Protein AF-A0AAW1XYW0-F1 (afdb_monomer_lite)

pLDDT: mean 71.4, std 20.45, range [28.5, 96.06]

Sequence (114 aa):
MGKHSSSTIEEEEDDLDHWFQKLHYSKPKLTRLHFFLHDIDSGPAQTTEVVVPPAKTTTHFGQVNIFDDALTEGPEPTSKLLVPGRCQSTYGHDLCFHQRQPQRTVYNVAILHY

Secondary structure (DSSP, 8-state):
----SSHHHHHHHHHHHHHHTT--SS---------EEE---SSTT--EEEEEPPPSSTT-TT-EEEEEEEEESSSSTTSPEEEEEEEEEEEE--S-------S-----------

Structure (mmCIF, N/CA/C/O backbone):
data_AF-A0AAW1XYW0-F1
#
_entry.id   AF-A0AAW1XYW0-F1
#
loop_
_atom_site.group_PDB
_atom_site.id
_atom_site.type_symbol
_atom_site.label_atom_id
_atom_site.label_alt_id
_atom_site.label_comp_id
_atom_site.label_asym_id
_atom_site.label_entity_id
_atom_site.label_seq_id
_atom_site.pdbx_PDB_ins_code
_atom_site.Cartn_x
_atom_site.Cartn_y
_atom_site.Cartn_z
_atom_site.occupancy
_atom_site.B_iso_or_equiv
_atom_site.auth_seq_id
_atom_site.auth_comp_id
_atom_site.auth_asym_id
_atom_site.auth_atom_id
_atom_site.pdbx_PDB_model_num
ATOM 1 N N . MET A 1 1 ? 15.241 28.110 22.099 1.00 35.16 1 MET A N 1
ATOM 2 C CA . MET A 1 1 ? 15.161 26.889 21.269 1.00 35.16 1 MET A CA 1
ATOM 3 C C . MET A 1 1 ? 13.694 26.546 21.069 1.00 35.16 1 MET A C 1
ATOM 5 O O . MET A 1 1 ? 13.029 26.210 22.041 1.00 35.16 1 MET A O 1
ATOM 9 N N . GLY A 1 2 ? 13.183 26.768 19.856 1.00 34.84 2 GLY A N 1
ATOM 10 C CA . GLY A 1 2 ? 11.763 26.662 19.517 1.00 34.84 2 GLY A CA 1
ATOM 11 C C . GLY A 1 2 ? 11.260 25.221 19.468 1.00 34.84 2 GLY A C 1
ATOM 12 O O . GLY A 1 2 ? 11.952 24.325 18.992 1.00 34.84 2 GLY A O 1
ATOM 13 N N . LYS A 1 3 ? 10.038 25.028 19.965 1.00 39.50 3 LYS A N 1
ATOM 14 C CA . LYS A 1 3 ? 9.204 23.855 19.714 1.00 39.50 3 LYS A CA 1
ATOM 15 C C . LYS A 1 3 ? 8.418 24.156 18.438 1.00 39.50 3 LYS A C 1
ATOM 17 O O . LYS A 1 3 ? 7.438 24.884 18.496 1.00 39.50 3 LYS A O 1
ATOM 22 N N . HIS A 1 4 ? 8.863 23.656 17.295 1.00 37.00 4 HIS A N 1
ATOM 23 C CA . HIS A 1 4 ? 8.108 23.737 16.043 1.00 37.00 4 HIS A CA 1
ATOM 24 C C . HIS A 1 4 ? 8.055 22.332 15.460 1.00 37.00 4 HIS A C 1
ATOM 26 O O . HIS A 1 4 ? 9.026 21.902 14.854 1.00 37.00 4 HIS A O 1
ATOM 32 N N . SER A 1 5 ? 6.974 21.601 15.743 1.00 46.25 5 SER A N 1
ATOM 33 C CA . SER A 1 5 ? 6.568 20.418 14.961 1.00 46.25 5 SER A CA 1
ATOM 34 C C . SER A 1 5 ? 5.202 19.834 15.375 1.00 46.25 5 SER A C 1
ATOM 36 O O . SER A 1 5 ? 4.764 18.893 14.728 1.00 46.25 5 SER A O 1
ATOM 38 N N . SER A 1 6 ? 4.537 20.337 16.432 1.00 45.62 6 SER A N 1
ATOM 39 C CA . SER A 1 6 ? 3.201 19.850 16.856 1.00 45.62 6 SER A CA 1
ATOM 40 C C . SER A 1 6 ? 2.046 20.668 16.270 1.00 45.62 6 SER A C 1
ATOM 42 O O . SER A 1 6 ? 1.005 20.113 15.952 1.00 45.62 6 SER A O 1
ATOM 44 N N . SER A 1 7 ? 2.238 21.979 16.083 1.00 48.00 7 SER A N 1
ATOM 45 C CA . SER A 1 7 ? 1.146 22.902 15.740 1.00 48.00 7 SER A CA 1
ATOM 46 C C . SER A 1 7 ? 0.577 22.694 14.336 1.00 48.00 7 SER A C 1
ATOM 48 O O . SER A 1 7 ? -0.584 22.979 14.101 1.00 48.00 7 SER A O 1
ATOM 50 N N . THR A 1 8 ? 1.371 22.161 13.408 1.00 49.84 8 THR A N 1
ATOM 51 C CA . THR A 1 8 ? 0.969 22.038 12.000 1.00 49.84 8 THR A CA 1
ATOM 52 C C . THR A 1 8 ? -0.088 20.953 11.768 1.00 49.84 8 THR A C 1
ATOM 54 O O . THR A 1 8 ? -0.918 21.114 10.887 1.00 49.84 8 THR A O 1
ATOM 57 N N . ILE A 1 9 ? -0.086 19.875 12.561 1.00 55.03 9 ILE A N 1
ATOM 58 C CA . ILE A 1 9 ? -1.062 18.777 12.427 1.00 55.03 9 ILE A CA 1
ATOM 59 C C . ILE A 1 9 ? -2.400 19.183 13.058 1.00 55.03 9 ILE A C 1
ATOM 61 O O . ILE A 1 9 ? -3.454 18.954 12.480 1.00 55.03 9 ILE A O 1
ATOM 65 N N . GLU A 1 10 ? -2.347 19.841 14.218 1.00 61.50 10 GLU A N 1
ATOM 66 C CA . GLU A 1 10 ? -3.534 20.333 14.928 1.00 61.50 10 GLU A CA 1
ATOM 67 C C . GLU A 1 10 ? -4.297 21.389 14.105 1.00 61.50 10 GLU A C 1
ATOM 69 O O . GLU A 1 10 ? -5.524 21.386 14.082 1.00 61.50 10 GLU A O 1
ATOM 74 N N . GLU A 1 11 ? -3.578 22.257 13.387 1.00 60.47 11 GLU A N 1
ATOM 75 C CA . GLU A 1 11 ? -4.160 23.274 12.498 1.00 60.47 11 GLU A CA 1
ATOM 76 C C . GLU A 1 11 ? -4.811 22.665 11.240 1.00 60.47 11 GLU A C 1
ATOM 78 O O . GLU A 1 11 ? -5.866 23.124 10.806 1.00 60.47 11 GLU A O 1
ATOM 83 N N . GLU A 1 12 ? -4.218 21.617 10.663 1.00 66.19 12 GLU A N 1
ATOM 84 C CA . GLU A 1 12 ? -4.753 20.925 9.479 1.00 66.19 12 GLU A CA 1
ATOM 85 C C . GLU A 1 12 ? -6.001 20.091 9.824 1.00 66.19 12 GLU A C 1
ATOM 87 O O . GLU A 1 12 ? -6.948 20.009 9.039 1.00 66.19 12 GLU A O 1
ATOM 92 N N . GLU A 1 13 ? -6.049 19.523 11.033 1.00 66.44 13 GLU A N 1
ATOM 93 C CA . GLU A 1 13 ? -7.225 18.818 11.546 1.00 66.44 13 GLU A CA 1
ATOM 94 C C . GLU A 1 13 ? -8.444 19.737 11.753 1.00 66.44 13 GLU A C 1
ATOM 96 O O . GLU A 1 13 ? -9.574 19.293 11.528 1.00 66.44 13 GLU A O 1
ATOM 101 N N . ASP A 1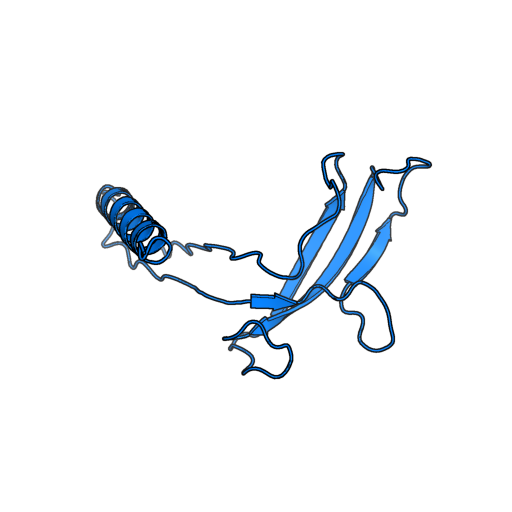 14 ? -8.238 20.997 12.155 1.00 68.12 14 ASP A N 1
ATOM 102 C CA . ASP A 1 14 ? -9.316 21.981 12.364 1.00 68.12 14 ASP A CA 1
ATOM 103 C C . ASP A 1 14 ? -9.943 22.440 11.031 1.00 68.12 14 ASP A C 1
ATOM 105 O O . ASP A 1 14 ? -11.169 22.532 10.900 1.00 68.12 14 ASP A O 1
ATOM 109 N N . ASP A 1 15 ? -9.121 22.639 9.994 1.00 73.25 15 ASP A N 1
ATOM 110 C CA . ASP A 1 15 ? -9.586 23.034 8.653 1.00 73.25 15 ASP A CA 1
ATOM 111 C C . ASP A 1 15 ? -10.433 21.934 7.984 1.00 73.25 15 ASP A C 1
ATOM 113 O O . ASP A 1 15 ? -11.492 22.199 7.398 1.00 73.25 15 ASP A O 1
ATOM 117 N N . LEU A 1 16 ? -10.029 20.669 8.147 1.00 67.06 16 LEU A N 1
ATOM 118 C CA . LEU A 1 16 ? -10.800 19.518 7.674 1.00 67.06 16 LEU A CA 1
ATOM 119 C C . LEU A 1 16 ? -12.188 19.467 8.325 1.00 67.06 16 LEU A C 1
ATOM 121 O O . LEU A 1 16 ? -13.191 19.287 7.625 1.00 67.06 16 LEU A O 1
ATOM 125 N N . ASP A 1 17 ? -12.269 19.666 9.643 1.00 68.88 17 ASP A N 1
ATOM 126 C CA . ASP A 1 17 ? -13.544 19.676 10.368 1.00 68.88 17 ASP A CA 1
ATOM 127 C C . ASP A 1 17 ? -14.470 20.792 9.898 1.00 68.88 17 ASP A C 1
ATOM 129 O O . ASP A 1 17 ? -15.672 20.562 9.702 1.00 68.88 17 ASP A O 1
ATOM 133 N N . HIS A 1 18 ? -13.918 21.986 9.675 1.00 69.88 18 HIS A N 1
ATOM 134 C CA . HIS A 1 18 ? -14.676 23.119 9.162 1.00 69.88 18 HIS A CA 1
ATOM 135 C C . HIS A 1 18 ? -15.281 22.817 7.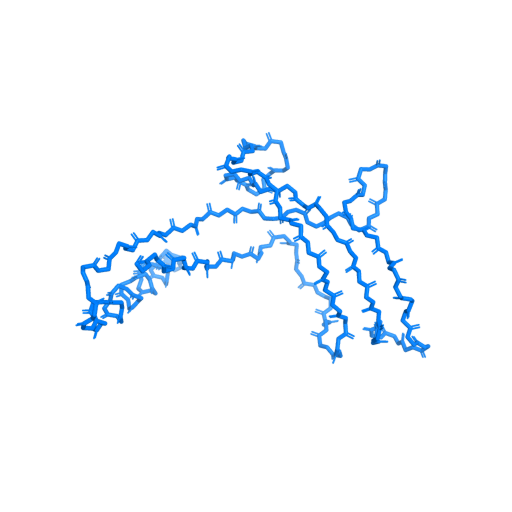784 1.00 69.88 18 HIS A C 1
ATOM 137 O O . HIS A 1 18 ? -16.457 23.101 7.527 1.00 69.88 18 HIS A O 1
ATOM 143 N N . TRP A 1 19 ? -14.503 22.198 6.895 1.00 66.75 19 TRP A N 1
ATOM 144 C CA . TRP A 1 19 ? -14.955 21.835 5.555 1.00 66.75 19 TRP A CA 1
ATOM 145 C C . TRP A 1 19 ? -16.059 20.762 5.568 1.00 66.75 19 TRP A C 1
ATOM 147 O O . TRP A 1 19 ? -17.071 20.918 4.874 1.00 66.75 19 TRP A O 1
ATOM 157 N N . PHE A 1 20 ? -15.927 19.715 6.393 1.00 64.69 20 PHE A N 1
ATOM 158 C CA . PHE A 1 20 ? -16.926 18.639 6.489 1.00 64.69 20 PHE A CA 1
ATOM 159 C C . PHE A 1 20 ? -18.284 19.122 7.021 1.00 64.69 20 PHE A C 1
ATOM 161 O O . PHE A 1 20 ? -19.327 18.643 6.566 1.00 64.69 20 PHE A O 1
ATOM 168 N N . GLN A 1 21 ? -18.302 20.097 7.938 1.00 66.25 21 GLN A N 1
ATOM 169 C CA . GLN A 1 21 ? -19.542 20.663 8.492 1.00 66.25 21 GLN A CA 1
ATOM 170 C C . GLN A 1 21 ? -20.415 21.378 7.445 1.00 66.25 21 GLN A C 1
ATOM 172 O O . GLN A 1 21 ? -21.615 21.555 7.656 1.00 66.25 21 GLN A O 1
ATOM 177 N N . LYS A 1 22 ? -19.845 21.760 6.297 1.00 68.44 22 LYS A N 1
ATOM 178 C CA . LYS A 1 22 ? -20.541 22.494 5.228 1.00 68.44 22 LYS A CA 1
ATOM 179 C C . LYS A 1 22 ? -21.393 21.601 4.308 1.00 68.44 22 LYS A C 1
ATOM 181 O O . LYS A 1 22 ? -22.098 22.110 3.431 1.00 68.44 22 LYS A O 1
ATOM 186 N N . LEU A 1 23 ? -21.343 20.277 4.469 1.00 71.38 23 LEU A N 1
ATOM 187 C CA . LEU A 1 23 ? -22.086 19.325 3.638 1.00 71.38 23 LEU A CA 1
ATOM 188 C C . LEU A 1 23 ? -23.549 19.206 4.116 1.00 71.38 23 LEU A C 1
ATOM 190 O O . LEU A 1 23 ? -23.853 18.576 5.121 1.00 71.38 23 LEU A O 1
ATOM 194 N N . HIS A 1 24 ? -24.475 19.818 3.372 1.0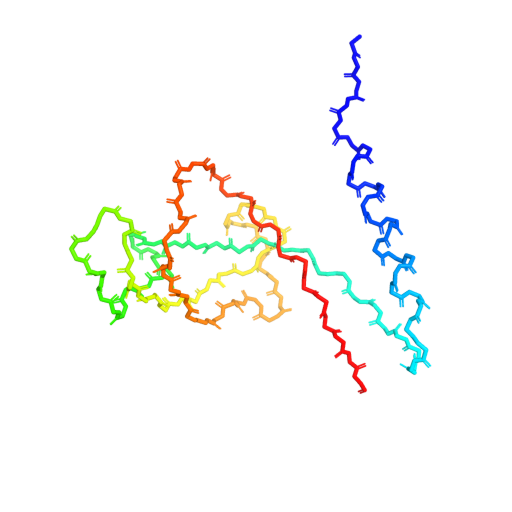0 56.75 24 HIS A N 1
ATOM 195 C CA . HIS A 1 24 ? -25.891 20.010 3.741 1.00 56.75 24 HIS A CA 1
ATOM 196 C C . HIS A 1 24 ? -26.828 18.792 3.553 1.00 56.75 24 HIS A C 1
ATOM 198 O O . HIS A 1 24 ? -28.048 18.953 3.598 1.00 56.75 24 HIS A O 1
ATOM 204 N N . TYR A 1 25 ? -26.318 17.577 3.337 1.00 57.09 25 TYR A N 1
ATOM 205 C CA . TYR A 1 25 ? -27.152 16.410 3.013 1.00 57.09 25 TYR A CA 1
ATOM 206 C C . TYR A 1 25 ? -26.945 15.289 4.037 1.00 57.09 25 TYR A C 1
ATOM 208 O O . TYR A 1 25 ? -25.914 14.626 4.023 1.00 57.09 25 TYR A O 1
ATOM 216 N N . SER A 1 26 ? -27.955 15.063 4.893 1.00 57.91 26 SER A N 1
ATOM 217 C CA . SER A 1 26 ? -27.965 14.122 6.037 1.00 57.91 26 SER A CA 1
ATOM 218 C C . SER A 1 26 ? -26.977 14.485 7.158 1.00 57.91 26 SER A C 1
ATOM 220 O O . SER A 1 26 ? -26.034 15.220 6.919 1.00 57.91 26 SER A O 1
ATOM 222 N N . LYS A 1 27 ? -27.193 14.035 8.407 1.00 62.06 27 LYS A N 1
ATOM 223 C CA . LYS A 1 27 ? -26.208 14.234 9.492 1.00 62.06 27 LYS A CA 1
ATOM 224 C C . LYS A 1 27 ? -24.928 13.470 9.118 1.00 62.06 27 LYS A C 1
ATOM 226 O O . LYS A 1 27 ? -24.955 12.241 9.230 1.00 62.06 27 LYS A O 1
ATOM 231 N N . PRO A 1 28 ? -23.831 14.129 8.705 1.00 60.69 28 PRO A N 1
ATOM 232 C CA . PRO A 1 28 ? -22.641 13.408 8.290 1.00 60.69 28 PRO A CA 1
ATOM 233 C C . PRO A 1 28 ? -22.027 12.726 9.516 1.00 60.69 28 PRO A C 1
ATOM 235 O O . PRO A 1 28 ? -21.702 13.373 10.512 1.00 60.69 28 PRO A O 1
ATOM 238 N N . LYS A 1 29 ? -21.885 11.399 9.467 1.00 67.06 29 LYS A N 1
ATOM 239 C CA . LYS A 1 29 ? -21.051 10.664 10.424 1.00 67.06 29 LYS A CA 1
ATOM 240 C C . LYS A 1 29 ? -19.613 10.737 9.924 1.00 67.06 29 LYS A C 1
ATOM 242 O O . LYS A 1 29 ? -19.215 9.937 9.082 1.00 67.06 29 LYS A O 1
ATOM 247 N N . LEU A 1 30 ? -18.850 11.711 10.413 1.00 70.00 30 LEU A N 1
ATOM 248 C CA . LEU A 1 30 ? -17.421 11.791 10.126 1.00 70.00 30 LEU A CA 1
ATOM 249 C C . LEU A 1 30 ? -16.681 10.704 10.916 1.00 70.00 30 LEU A C 1
ATOM 251 O O . LEU A 1 30 ? -16.816 10.620 12.134 1.00 70.00 30 LEU A O 1
ATOM 255 N N . THR A 1 31 ? -15.906 9.872 10.220 1.00 75.12 31 THR A N 1
ATOM 256 C CA . THR A 1 31 ? -14.993 8.899 10.836 1.00 75.12 31 THR A CA 1
ATOM 257 C C . THR A 1 31 ? -13.586 9.196 10.347 1.00 75.12 31 THR A C 1
ATOM 259 O O . THR A 1 31 ? -13.322 9.097 9.151 1.00 75.12 31 THR A O 1
ATOM 262 N N . ARG A 1 32 ? -12.693 9.575 11.264 1.00 74.44 32 ARG A N 1
ATOM 263 C CA . ARG A 1 32 ? -11.268 9.766 10.979 1.00 74.44 32 ARG A CA 1
ATOM 264 C C . ARG A 1 32 ? -10.554 8.431 11.161 1.00 74.44 32 ARG A C 1
ATOM 266 O O . ARG A 1 32 ? -10.595 7.857 12.247 1.00 74.44 32 ARG A O 1
ATOM 273 N N . LEU A 1 33 ? -9.939 7.930 10.097 1.00 82.31 33 LEU A N 1
ATOM 274 C CA . LEU A 1 33 ? -9.166 6.694 10.120 1.00 82.31 33 LEU A CA 1
ATOM 275 C C . LEU A 1 33 ? -7.681 7.049 10.098 1.00 82.31 33 LEU A C 1
ATOM 277 O O . LEU A 1 33 ? -7.236 7.762 9.206 1.00 82.31 33 LEU A O 1
ATOM 281 N N . HIS A 1 34 ? -6.932 6.544 11.072 1.00 83.69 34 HIS A N 1
ATOM 282 C CA . HIS A 1 34 ? -5.482 6.681 11.129 1.00 83.69 34 HIS A CA 1
ATOM 283 C C . HIS A 1 34 ? -4.872 5.288 11.244 1.00 83.69 34 HIS A C 1
ATOM 285 O O . HIS A 1 34 ? -5.175 4.546 12.180 1.00 83.69 34 HIS A O 1
ATOM 291 N N . PHE A 1 35 ? -4.071 4.920 10.251 1.00 86.31 35 PHE A N 1
ATOM 292 C CA . PHE A 1 35 ? -3.459 3.605 10.143 1.00 86.31 35 PHE A CA 1
ATOM 293 C C . PHE A 1 35 ? -2.197 3.667 9.289 1.00 86.31 35 PHE A C 1
ATOM 295 O O . PHE A 1 35 ? -1.994 4.607 8.518 1.00 86.31 35 PHE A O 1
ATOM 302 N N . PHE A 1 36 ? -1.376 2.632 9.410 1.00 85.81 36 PHE A N 1
ATOM 303 C CA . PHE A 1 36 ? -0.151 2.457 8.643 1.00 85.81 36 PHE A CA 1
ATOM 304 C C . PHE A 1 36 ? -0.313 1.274 7.693 1.00 85.81 36 PHE A C 1
ATOM 306 O O . PHE A 1 36 ? -0.788 0.213 8.099 1.00 85.81 36 PHE A O 1
ATOM 313 N N . LEU A 1 37 ? 0.057 1.486 6.432 1.00 89.19 37 LEU A N 1
ATOM 314 C CA . LEU A 1 37 ? 0.089 0.469 5.386 1.00 89.19 37 LEU A CA 1
ATOM 315 C C . LEU A 1 37 ? 1.543 0.048 5.158 1.00 89.19 37 LEU A C 1
ATOM 317 O O . LEU A 1 37 ? 2.411 0.908 5.011 1.00 89.19 37 LEU A O 1
ATOM 321 N N . HIS A 1 38 ? 1.790 -1.261 5.135 1.00 88.12 38 HIS A N 1
ATOM 322 C CA . HIS A 1 38 ? 3.129 -1.843 4.993 1.00 88.12 38 HIS A CA 1
ATOM 323 C C . HIS A 1 38 ? 3.289 -2.496 3.621 1.00 88.12 38 HIS A C 1
ATOM 325 O O . HIS A 1 38 ? 2.977 -3.675 3.480 1.00 88.12 38 HIS A O 1
ATOM 331 N N . ASP A 1 39 ? 3.780 -1.735 2.642 1.00 89.00 39 ASP A N 1
ATOM 332 C CA . ASP A 1 39 ? 4.133 -2.260 1.316 1.00 89.00 39 ASP A CA 1
ATOM 333 C C . ASP A 1 39 ? 5.504 -2.957 1.391 1.00 89.00 39 ASP A C 1
ATOM 335 O O . ASP A 1 39 ? 6.523 -2.317 1.689 1.00 89.00 39 ASP A O 1
ATOM 339 N N . ILE A 1 40 ? 5.519 -4.280 1.191 1.00 90.00 40 ILE A N 1
ATOM 340 C CA . ILE A 1 40 ? 6.718 -5.124 1.211 1.00 90.00 40 ILE A CA 1
ATOM 341 C C . ILE A 1 40 ? 6.914 -5.706 -0.192 1.00 90.00 40 ILE A C 1
ATOM 343 O O . ILE A 1 40 ? 6.301 -6.706 -0.567 1.00 90.00 40 ILE A O 1
ATOM 347 N N . ASP A 1 41 ? 7.813 -5.086 -0.953 1.00 86.31 41 ASP A N 1
ATOM 348 C CA . ASP A 1 41 ? 8.065 -5.365 -2.373 1.00 86.31 41 ASP A CA 1
ATOM 349 C C . ASP A 1 41 ? 9.061 -6.508 -2.639 1.00 86.31 41 ASP A C 1
ATOM 351 O O . ASP A 1 41 ? 9.342 -6.846 -3.791 1.00 86.31 41 ASP A O 1
ATOM 355 N N . SER A 1 42 ? 9.658 -7.074 -1.587 1.00 85.31 42 SER A N 1
ATOM 356 C CA . SER A 1 42 ? 10.732 -8.053 -1.718 1.00 85.31 42 SER A CA 1
ATOM 357 C C . SER A 1 42 ? 10.956 -8.889 -0.455 1.00 85.31 42 SER A C 1
ATOM 359 O O . SER A 1 42 ? 10.653 -8.493 0.672 1.00 85.31 42 SER A O 1
ATOM 361 N N . GLY A 1 43 ? 11.551 -10.070 -0.642 1.00 91.12 43 GLY A N 1
ATOM 362 C CA . GLY A 1 43 ? 11.941 -10.972 0.441 1.00 91.12 43 GLY A CA 1
ATOM 363 C C . GLY A 1 43 ? 10.867 -12.001 0.827 1.00 91.12 43 GLY A C 1
ATOM 364 O O . GLY A 1 43 ? 9.820 -12.094 0.195 1.00 91.12 43 GLY A O 1
ATOM 365 N N . PRO A 1 44 ? 11.119 -12.824 1.863 1.00 89.38 44 PRO A N 1
ATOM 366 C CA . PRO A 1 44 ? 10.277 -13.986 2.179 1.00 89.38 44 PRO A CA 1
ATOM 367 C C . PRO A 1 44 ? 8.846 -13.663 2.631 1.00 89.38 44 PRO A C 1
ATOM 369 O O . PRO A 1 44 ? 8.010 -14.560 2.671 1.00 89.38 44 PRO A O 1
ATOM 372 N N . ALA A 1 45 ? 8.586 -12.413 3.016 1.00 88.81 45 ALA A N 1
ATOM 373 C CA . ALA A 1 45 ? 7.295 -11.931 3.497 1.00 88.81 45 ALA A CA 1
ATOM 374 C C . ALA A 1 45 ? 6.707 -10.857 2.567 1.00 88.81 45 ALA A C 1
ATOM 376 O O . ALA A 1 45 ? 5.990 -9.979 3.041 1.00 88.81 45 ALA A O 1
ATOM 377 N N . GLN A 1 46 ? 7.054 -10.895 1.274 1.00 91.88 46 GLN A N 1
ATOM 378 C CA . GLN A 1 46 ? 6.541 -9.930 0.307 1.00 91.88 46 GLN A CA 1
ATOM 379 C C . GLN A 1 46 ? 5.012 -9.949 0.261 1.00 91.88 46 GLN A C 1
ATOM 381 O O . GLN A 1 46 ? 4.379 -11.009 0.302 1.00 91.88 46 GLN A O 1
ATOM 386 N N . THR A 1 47 ? 4.436 -8.758 0.198 1.00 91.00 47 THR A N 1
ATOM 387 C CA . THR A 1 47 ? 2.994 -8.522 0.105 1.00 91.00 47 THR A CA 1
ATOM 388 C C . THR A 1 47 ? 2.593 -7.968 -1.256 1.00 91.00 47 THR A C 1
ATOM 390 O O . THR A 1 47 ? 1.411 -8.020 -1.598 1.00 91.00 47 THR A O 1
ATOM 393 N N . THR A 1 48 ? 3.575 -7.523 -2.043 1.00 93.69 48 THR A N 1
ATOM 394 C CA . THR A 1 48 ? 3.394 -6.902 -3.354 1.00 93.69 48 THR A CA 1
ATOM 395 C C . THR A 1 48 ? 4.123 -7.681 -4.438 1.00 93.69 48 THR A C 1
ATOM 397 O O . THR A 1 48 ? 5.262 -8.108 -4.262 1.00 93.69 48 THR A O 1
ATOM 400 N N . GLU A 1 49 ? 3.459 -7.850 -5.580 1.00 94.62 49 GLU A N 1
ATOM 401 C CA . GLU A 1 49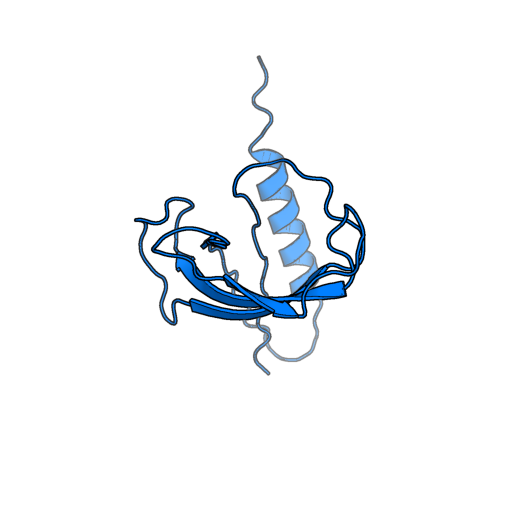 ? 3.949 -8.614 -6.727 1.00 94.62 49 GLU A CA 1
ATOM 402 C C . GLU A 1 49 ? 3.772 -7.845 -8.034 1.00 94.62 49 GLU A C 1
ATOM 404 O O . GLU A 1 49 ? 2.717 -7.259 -8.302 1.00 94.62 49 GLU A O 1
ATOM 409 N N . VAL A 1 50 ? 4.783 -7.912 -8.901 1.00 93.44 50 VAL A N 1
ATOM 410 C CA . VAL A 1 50 ? 4.725 -7.318 -10.241 1.00 93.44 50 VAL A CA 1
ATOM 411 C C . VAL A 1 50 ? 3.910 -8.220 -11.167 1.00 93.44 50 VAL A C 1
ATOM 413 O O . VAL A 1 50 ? 4.340 -9.319 -11.514 1.00 93.44 50 VAL A O 1
ATOM 416 N N . VAL A 1 51 ? 2.757 -7.737 -11.631 1.00 96.06 51 VAL A N 1
ATOM 417 C CA . VAL A 1 51 ? 1.890 -8.467 -12.579 1.00 96.06 51 VAL A CA 1
ATOM 418 C C . VAL A 1 51 ? 2.069 -8.007 -14.022 1.00 96.06 51 VAL A C 1
ATOM 420 O O . VAL A 1 51 ? 1.854 -8.786 -14.950 1.00 96.06 51 VAL A O 1
ATOM 423 N N . VAL A 1 52 ? 2.501 -6.760 -14.226 1.00 94.94 52 VAL A N 1
ATOM 424 C CA . VAL A 1 52 ? 2.923 -6.247 -15.534 1.00 94.94 52 VAL A CA 1
ATOM 425 C C . VAL A 1 52 ? 4.309 -5.631 -15.374 1.00 94.94 52 VAL A C 1
ATOM 427 O O . VAL A 1 52 ? 4.459 -4.713 -14.566 1.00 94.94 52 VAL A O 1
ATOM 430 N N . PRO A 1 53 ? 5.326 -6.108 -16.113 1.00 91.44 53 PRO A N 1
ATOM 431 C CA . PRO A 1 53 ? 6.674 -5.570 -16.007 1.00 91.44 53 PRO A CA 1
ATOM 432 C C . PRO A 1 53 ? 6.753 -4.142 -16.570 1.00 91.44 53 PRO A C 1
ATOM 434 O O . PRO A 1 53 ? 5.995 -3.793 -17.480 1.00 91.44 53 PRO A O 1
ATOM 437 N N . PRO A 1 54 ? 7.699 -3.323 -16.085 1.00 90.06 54 PRO A N 1
ATOM 438 C CA . PRO A 1 54 ? 7.908 -1.976 -16.601 1.00 90.06 54 PRO A CA 1
ATOM 439 C C . PRO A 1 54 ? 8.361 -1.984 -18.065 1.00 90.06 54 PRO A C 1
ATOM 441 O O . PRO A 1 54 ? 8.987 -2.931 -18.556 1.00 90.06 54 PRO A O 1
ATOM 444 N N . ALA A 1 55 ? 8.144 -0.860 -18.752 1.00 85.25 55 ALA A N 1
ATOM 445 C CA . ALA A 1 55 ? 8.895 -0.553 -19.963 1.00 85.25 55 ALA A CA 1
ATOM 446 C C . ALA A 1 55 ? 10.403 -0.468 -19.644 1.00 85.25 55 ALA A C 1
ATOM 448 O O . ALA A 1 55 ? 10.800 -0.333 -18.489 1.00 85.25 55 ALA A O 1
ATOM 449 N N . LYS A 1 56 ? 11.274 -0.515 -20.663 1.00 80.12 56 LYS A N 1
ATOM 450 C CA . LYS A 1 56 ? 12.738 -0.371 -20.496 1.00 80.12 56 LYS A CA 1
ATOM 451 C C . LYS A 1 56 ? 13.133 1.072 -20.136 1.00 80.12 56 LYS A C 1
ATOM 453 O O . LYS A 1 56 ? 13.859 1.729 -20.878 1.00 80.12 56 LYS A O 1
ATOM 458 N N . THR A 1 57 ? 12.621 1.576 -19.022 1.00 77.44 57 THR A N 1
ATOM 459 C CA . THR A 1 57 ? 12.881 2.901 -18.468 1.00 77.44 57 THR A CA 1
ATOM 460 C C . THR A 1 57 ? 13.451 2.751 -17.062 1.00 77.44 57 THR A C 1
ATOM 462 O O . THR A 1 57 ? 13.251 1.745 -16.388 1.00 77.44 57 THR A O 1
ATOM 465 N N . THR A 1 58 ? 14.168 3.768 -16.594 1.00 80.50 58 THR A N 1
ATOM 466 C CA . THR A 1 58 ? 14.700 3.807 -15.223 1.00 80.50 58 THR A CA 1
ATOM 467 C C . THR A 1 58 ? 13.635 4.146 -14.176 1.00 80.50 58 THR A C 1
ATOM 469 O O . THR A 1 58 ? 13.902 4.067 -12.983 1.00 80.50 58 THR A O 1
ATOM 472 N N . THR A 1 59 ? 12.434 4.540 -14.608 1.00 81.69 59 THR A N 1
ATOM 473 C CA . THR A 1 59 ? 11.343 5.033 -13.754 1.00 81.69 59 THR A CA 1
ATOM 474 C C . THR A 1 59 ? 10.280 3.980 -13.449 1.00 81.69 59 THR A C 1
ATOM 476 O O . THR A 1 59 ? 9.277 4.309 -12.822 1.00 81.69 59 THR A O 1
ATOM 479 N N . HIS A 1 60 ? 10.471 2.741 -13.913 1.00 87.69 60 HIS A N 1
ATOM 480 C CA . HIS A 1 60 ? 9.482 1.660 -13.843 1.00 87.69 60 HIS A CA 1
ATOM 481 C C . HIS A 1 60 ? 8.144 1.995 -14.521 1.00 87.69 60 HIS A C 1
ATOM 483 O O . HIS A 1 60 ? 7.125 1.374 -14.243 1.00 87.69 60 HIS A O 1
ATOM 489 N N . PHE A 1 61 ? 8.131 2.972 -15.434 1.00 89.19 61 PHE A N 1
ATOM 490 C CA . PHE A 1 61 ? 6.912 3.400 -16.114 1.00 89.19 61 PHE A CA 1
ATOM 491 C C . PHE A 1 61 ? 6.200 2.223 -16.795 1.00 89.19 61 PHE A C 1
ATOM 493 O O . PHE A 1 61 ? 6.822 1.444 -17.525 1.00 89.19 61 PHE A O 1
ATOM 500 N N . GLY A 1 62 ? 4.891 2.121 -16.571 1.00 87.69 62 GLY A N 1
ATOM 501 C CA . GLY A 1 62 ? 4.052 1.048 -17.101 1.00 87.69 62 GLY A CA 1
ATOM 502 C C . GLY A 1 62 ? 4.070 -0.245 -16.281 1.00 87.69 62 GLY A C 1
ATOM 503 O O . GLY A 1 62 ? 3.353 -1.174 -16.642 1.00 87.69 62 GLY A O 1
ATOM 504 N N . GLN A 1 63 ? 4.839 -0.317 -15.187 1.00 91.81 63 GLN A N 1
ATOM 505 C CA . GLN A 1 63 ? 4.742 -1.425 -14.237 1.00 91.81 63 GLN A CA 1
ATOM 506 C C . GLN A 1 63 ? 3.395 -1.387 -13.516 1.00 91.81 63 GLN A C 1
ATOM 508 O O . GLN A 1 63 ? 2.956 -0.316 -13.093 1.00 91.81 63 GLN A O 1
ATOM 513 N N . VAL A 1 64 ? 2.777 -2.557 -13.342 1.00 92.12 64 VAL A N 1
ATOM 514 C CA . VAL A 1 64 ? 1.577 -2.748 -12.517 1.00 92.12 64 VAL A CA 1
ATOM 515 C C . VAL A 1 64 ? 1.887 -3.775 -11.442 1.00 92.12 64 VAL A C 1
ATOM 517 O O . VAL A 1 64 ? 2.377 -4.867 -11.746 1.00 92.12 64 VAL A O 1
ATOM 520 N N . ASN A 1 65 ? 1.561 -3.424 -10.205 1.00 92.69 65 ASN A N 1
ATOM 521 C CA . ASN A 1 65 ? 1.713 -4.265 -9.032 1.00 92.69 65 ASN A CA 1
ATOM 522 C C . ASN A 1 65 ? 0.337 -4.654 -8.486 1.00 92.69 65 ASN A C 1
ATOM 524 O O . ASN A 1 65 ? -0.601 -3.854 -8.541 1.00 92.69 65 ASN A O 1
ATOM 528 N N . ILE A 1 66 ? 0.226 -5.864 -7.948 1.00 94.94 66 ILE A N 1
ATOM 529 C CA . ILE A 1 66 ? -0.878 -6.301 -7.086 1.00 94.94 66 ILE A CA 1
ATOM 530 C C . ILE A 1 66 ? -0.346 -6.419 -5.662 1.00 94.94 66 ILE A C 1
ATOM 532 O O . ILE A 1 66 ? 0.783 -6.869 -5.481 1.00 94.94 66 ILE A O 1
ATOM 536 N N . PHE A 1 67 ? -1.132 -6.011 -4.671 1.00 92.62 67 PHE A N 1
ATOM 537 C CA . PHE A 1 67 ? -0.695 -6.030 -3.278 1.00 92.62 67 PHE A CA 1
ATOM 538 C C . PHE A 1 67 ? -1.808 -6.448 -2.321 1.00 92.62 67 PHE A C 1
ATOM 540 O O . PHE A 1 67 ? -3.000 -6.267 -2.593 1.00 92.62 67 PHE A O 1
ATOM 547 N N . ASP A 1 68 ? -1.388 -7.013 -1.193 1.00 93.62 68 ASP A N 1
ATOM 548 C CA . ASP A 1 68 ? -2.226 -7.384 -0.059 1.00 93.62 68 ASP A CA 1
ATOM 549 C C . ASP A 1 68 ? -1.502 -6.971 1.233 1.00 93.62 68 ASP A C 1
ATOM 551 O O . ASP A 1 68 ? -0.794 -7.761 1.857 1.00 93.62 68 ASP A O 1
ATOM 555 N N . ASP A 1 69 ? -1.636 -5.706 1.624 1.00 91.31 69 ASP A N 1
ATOM 556 C CA . ASP A 1 69 ? -0.821 -5.098 2.679 1.00 91.31 69 ASP A CA 1
ATOM 557 C C . ASP A 1 69 ? -1.541 -5.076 4.024 1.00 91.31 69 ASP A C 1
ATOM 559 O O . ASP A 1 69 ? -2.751 -4.860 4.112 1.00 91.31 69 ASP A O 1
ATOM 563 N N . ALA A 1 70 ? -0.794 -5.282 5.108 1.00 91.00 70 ALA A N 1
ATOM 564 C CA . ALA A 1 70 ? -1.330 -5.180 6.462 1.00 91.00 70 ALA A CA 1
ATOM 565 C C . ALA A 1 70 ? -1.641 -3.719 6.831 1.00 91.00 70 ALA A C 1
ATOM 567 O O . ALA A 1 70 ? -0.847 -2.822 6.548 1.00 91.00 70 ALA A O 1
ATOM 568 N N . LEU A 1 71 ? -2.773 -3.500 7.512 1.00 90.81 71 LEU A N 1
ATOM 569 C CA . LEU A 1 71 ? -3.144 -2.211 8.101 1.00 90.81 71 LEU A CA 1
ATOM 570 C C . LEU A 1 71 ? -2.995 -2.268 9.622 1.00 90.81 71 LEU A C 1
ATOM 572 O O . LEU A 1 71 ? -3.700 -3.033 10.288 1.00 90.81 71 LEU A O 1
ATOM 576 N N . THR A 1 72 ? -2.109 -1.450 10.183 1.00 88.75 72 THR A N 1
ATOM 577 C CA . THR A 1 72 ? -1.796 -1.474 11.619 1.00 88.75 72 THR A CA 1
ATOM 578 C C . THR A 1 72 ? -2.036 -0.134 12.309 1.00 88.75 72 THR A C 1
ATOM 580 O O . THR A 1 72 ? -2.070 0.924 11.681 1.00 88.75 72 THR A O 1
ATOM 583 N N . GLU A 1 73 ? -2.192 -0.181 13.634 1.00 89.19 73 GLU A N 1
ATOM 584 C CA . GLU A 1 73 ? -2.358 1.008 14.487 1.00 89.19 73 GLU A CA 1
ATOM 585 C C . GLU A 1 73 ? -1.078 1.858 14.587 1.00 89.19 73 GLU A C 1
ATOM 587 O O . GLU A 1 73 ? -1.156 3.056 14.851 1.00 89.19 73 GLU A O 1
ATOM 592 N N . GLY A 1 74 ? 0.099 1.254 14.389 1.00 85.19 74 GLY A N 1
ATOM 593 C CA . GLY A 1 74 ? 1.394 1.928 14.488 1.00 85.19 74 GLY A CA 1
ATOM 594 C C . GLY A 1 74 ? 2.319 1.654 13.297 1.00 85.19 74 GLY A C 1
ATOM 595 O O . GLY A 1 74 ? 2.060 0.743 12.516 1.00 85.19 74 GLY A O 1
ATOM 596 N N . PRO A 1 75 ? 3.420 2.412 13.167 1.00 84.31 75 PRO A N 1
ATOM 597 C CA . PRO A 1 75 ? 4.361 2.293 12.049 1.00 84.31 75 PRO A CA 1
ATOM 598 C C . PRO A 1 75 ? 5.237 1.036 12.106 1.00 84.31 75 PRO A C 1
ATOM 600 O O . PRO A 1 75 ? 5.878 0.697 11.119 1.00 84.31 75 PRO A O 1
ATOM 603 N N . GLU A 1 76 ? 5.294 0.349 13.24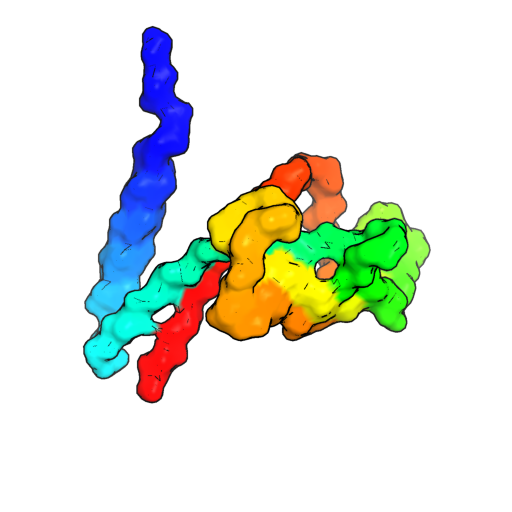8 1.00 86.94 76 GLU A N 1
ATOM 604 C CA . GLU A 1 76 ? 6.031 -0.908 13.371 1.00 86.94 76 GLU A CA 1
ATOM 605 C C . GLU A 1 76 ? 5.204 -2.063 12.778 1.00 86.94 76 GLU A C 1
ATOM 607 O O . GLU A 1 76 ? 4.038 -2.213 13.160 1.00 86.94 76 GLU A O 1
ATOM 612 N N . PRO A 1 77 ? 5.773 -2.935 11.924 1.00 82.75 77 PRO A N 1
ATOM 613 C CA . PRO A 1 77 ? 5.052 -4.084 11.356 1.00 82.75 77 PRO A CA 1
ATOM 614 C C . PRO A 1 77 ? 4.532 -5.080 12.403 1.00 82.75 77 PRO A C 1
ATOM 616 O O . PRO A 1 77 ? 3.609 -5.845 12.145 1.00 82.75 77 PRO A O 1
ATOM 619 N N . THR A 1 78 ? 5.127 -5.082 13.599 1.00 86.56 78 THR A N 1
ATOM 620 C CA . THR A 1 78 ? 4.709 -5.906 14.745 1.00 86.56 78 THR A CA 1
ATOM 621 C C . THR A 1 78 ? 3.599 -5.263 15.579 1.00 86.56 78 THR A C 1
ATOM 623 O O . THR A 1 78 ? 3.128 -5.870 16.544 1.00 86.56 78 THR A O 1
ATOM 626 N N . SER A 1 79 ? 3.191 -4.033 15.248 1.00 86.19 79 SER A N 1
ATOM 627 C CA . SER A 1 79 ? 2.093 -3.351 15.926 1.00 86.19 79 SER A CA 1
ATOM 628 C C . SER A 1 79 ? 0.750 -4.023 15.635 1.00 86.19 79 SER A C 1
ATOM 630 O O . SER A 1 79 ? 0.615 -4.888 14.768 1.00 86.19 79 SER A O 1
ATOM 632 N N . LYS A 1 80 ? -0.266 -3.659 16.419 1.00 88.25 80 LYS A N 1
ATOM 633 C CA . LYS A 1 80 ? -1.571 -4.310 16.359 1.00 88.25 80 LYS A CA 1
ATOM 634 C C . LYS A 1 80 ? -2.213 -4.128 14.979 1.00 88.25 80 LYS A C 1
ATOM 636 O O . LYS A 1 80 ? -2.400 -3.004 14.515 1.00 88.25 80 LYS A O 1
ATOM 641 N N . LEU A 1 81 ? -2.591 -5.251 14.370 1.00 85.88 81 LEU A N 1
ATOM 642 C CA . LEU A 1 81 ? -3.391 -5.297 13.150 1.00 85.88 81 LEU A CA 1
ATOM 643 C C . LEU A 1 81 ? -4.802 -4.753 13.424 1.00 85.88 81 LEU A C 1
ATOM 645 O O . LEU A 1 81 ? -5.440 -5.132 14.413 1.00 85.88 81 LEU A O 1
ATOM 649 N N . LEU A 1 82 ? -5.297 -3.884 12.546 1.00 85.25 82 LEU A N 1
ATOM 650 C CA . LEU A 1 82 ? -6.669 -3.379 12.600 1.00 85.25 82 LEU A CA 1
ATOM 651 C C . LEU A 1 82 ? -7.670 -4.459 12.142 1.00 85.25 82 LEU A C 1
ATOM 653 O O . LEU A 1 82 ? -7.303 -5.434 11.502 1.00 85.25 82 LEU A O 1
ATOM 657 N N . VAL A 1 83 ? -8.958 -4.307 12.451 1.00 66.31 83 VAL A N 1
ATOM 658 C CA . VAL A 1 83 ? -10.050 -5.139 11.896 1.00 66.31 83 VAL A CA 1
ATOM 659 C C . VAL A 1 83 ? -10.827 -4.223 10.947 1.00 66.31 83 VAL A C 1
ATOM 661 O O . VAL A 1 83 ? -11.293 -3.196 11.444 1.00 66.31 83 VAL A O 1
ATOM 664 N N . PRO A 1 84 ? -10.967 -4.469 9.622 1.00 60.69 84 PRO A N 1
ATOM 665 C CA . PRO A 1 84 ? -10.783 -5.699 8.821 1.00 60.69 84 PRO A CA 1
ATOM 666 C C . PRO A 1 84 ? -9.368 -5.972 8.242 1.00 60.69 84 PRO A C 1
ATOM 668 O O . PRO A 1 84 ? -9.179 -6.962 7.542 1.00 60.69 84 PRO A O 1
ATOM 671 N N . GLY A 1 85 ? -8.365 -5.152 8.565 1.00 75.38 85 GLY A N 1
ATOM 672 C CA . GLY A 1 85 ? -6.956 -5.566 8.705 1.00 75.38 85 GLY A CA 1
ATOM 673 C C . GLY A 1 85 ? -6.038 -5.625 7.496 1.00 75.38 85 GLY A C 1
ATOM 674 O O . GLY A 1 85 ? -4.825 -5.636 7.705 1.00 75.38 85 GLY A O 1
ATOM 675 N N . ARG A 1 86 ? -6.546 -5.607 6.262 1.00 89.25 86 ARG A N 1
ATOM 676 C CA . ARG A 1 86 ? -5.683 -5.567 5.069 1.00 89.25 86 ARG A CA 1
ATOM 677 C C . ARG A 1 86 ? -6.214 -4.648 3.979 1.00 89.25 86 ARG A C 1
ATOM 679 O O . ARG A 1 86 ? -7.423 -4.446 3.866 1.00 89.25 86 ARG A O 1
ATOM 686 N N . CYS A 1 87 ? -5.298 -4.099 3.190 1.00 89.00 87 CYS A N 1
ATOM 687 C CA . CYS A 1 87 ? -5.577 -3.335 1.985 1.00 89.00 87 CYS A CA 1
ATOM 688 C C . CYS A 1 87 ? -5.206 -4.184 0.771 1.00 89.00 87 CYS A C 1
ATOM 690 O O . CYS A 1 87 ? -4.052 -4.570 0.616 1.00 89.00 87 CYS A O 1
ATOM 692 N N . GLN A 1 88 ? -6.187 -4.468 -0.079 1.00 92.12 88 GLN A N 1
ATOM 693 C CA . GLN A 1 88 ? -6.010 -5.269 -1.285 1.00 92.12 88 GLN A CA 1
ATOM 694 C C . GLN A 1 88 ? -6.347 -4.415 -2.496 1.00 92.12 88 GLN A C 1
ATOM 696 O O . GLN A 1 88 ? -7.462 -3.895 -2.586 1.00 92.12 88 GLN A O 1
ATOM 701 N N . SER A 1 89 ? -5.401 -4.252 -3.417 1.00 91.62 89 SER A N 1
ATOM 702 C CA . SER A 1 89 ? -5.632 -3.517 -4.661 1.00 91.62 89 SER A CA 1
ATOM 703 C C . SER A 1 89 ? -4.492 -3.754 -5.659 1.00 91.62 89 SER A C 1
ATOM 705 O O . SER A 1 89 ? -3.659 -4.649 -5.510 1.00 91.62 89 SER A O 1
ATOM 707 N N . THR A 1 90 ? -4.466 -2.930 -6.699 1.00 92.62 90 THR A N 1
ATOM 708 C CA . THR A 1 90 ? -3.376 -2.798 -7.659 1.00 92.62 90 THR A CA 1
ATOM 709 C C . THR A 1 90 ? -2.942 -1.341 -7.754 1.00 92.62 90 THR A C 1
ATOM 711 O O . THR A 1 90 ? -3.786 -0.447 -7.661 1.00 92.62 90 THR A O 1
ATOM 714 N N . TYR A 1 91 ? -1.663 -1.090 -8.020 1.00 89.06 91 TYR A N 1
ATOM 715 C CA . TYR A 1 91 ? -1.167 0.243 -8.375 1.00 89.06 91 TYR A CA 1
ATOM 716 C C . TYR A 1 91 ? -0.216 0.178 -9.571 1.00 89.06 91 TYR A C 1
ATOM 718 O O . TYR A 1 91 ? 0.349 -0.872 -9.876 1.00 89.06 91 TYR A O 1
ATOM 726 N N . GLY A 1 92 ? -0.062 1.302 -10.272 1.00 90.56 92 GLY A N 1
ATOM 727 C CA . GLY A 1 92 ? 0.808 1.416 -11.439 1.00 90.56 92 GLY A CA 1
ATOM 728 C C . GLY A 1 92 ? 1.807 2.559 -11.309 1.00 90.56 92 GLY A C 1
ATOM 729 O O . GLY A 1 92 ? 1.539 3.551 -10.635 1.00 90.56 92 GLY A O 1
ATOM 730 N N . HIS A 1 93 ? 2.953 2.422 -11.969 1.00 85.88 93 HIS A N 1
ATOM 731 C CA . HIS A 1 93 ? 3.972 3.468 -12.042 1.00 85.88 93 HIS A CA 1
ATOM 732 C C . HIS A 1 93 ? 3.778 4.317 -13.307 1.00 85.88 93 HIS A C 1
ATOM 734 O O . HIS A 1 93 ? 3.948 3.830 -14.427 1.00 85.88 93 HIS A O 1
ATOM 740 N N . ASP A 1 94 ? 3.475 5.603 -13.136 1.00 77.19 94 ASP A N 1
ATOM 741 C CA . ASP A 1 94 ? 3.079 6.531 -14.205 1.00 77.19 94 ASP A CA 1
ATOM 742 C C . ASP A 1 94 ? 3.997 7.768 -14.352 1.00 77.19 94 ASP A C 1
ATOM 744 O O . ASP A 1 94 ? 3.615 8.728 -15.014 1.00 77.19 94 ASP A O 1
ATOM 748 N N . LEU A 1 95 ? 5.258 7.672 -13.878 1.00 64.06 95 LEU A N 1
ATOM 749 C CA . LEU A 1 95 ? 6.419 8.568 -14.136 1.00 64.06 95 LEU A CA 1
ATOM 750 C C . LEU A 1 95 ? 6.808 9.606 -13.042 1.00 64.06 95 LEU A C 1
ATOM 752 O O . LEU A 1 95 ? 7.599 10.500 -13.335 1.00 64.06 95 LEU A O 1
ATOM 756 N N . CYS A 1 96 ? 6.404 9.446 -11.767 1.00 51.62 96 CYS A N 1
ATOM 757 C CA . CYS A 1 96 ? 6.793 10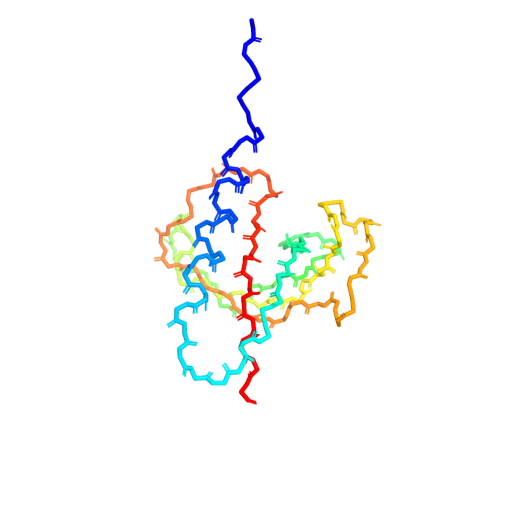.378 -10.678 1.00 51.62 96 CYS A CA 1
ATOM 758 C C . CYS A 1 96 ? 7.234 9.769 -9.320 1.00 51.62 96 CYS A C 1
ATOM 760 O O . CYS A 1 96 ? 6.975 10.355 -8.273 1.00 51.62 96 CYS A O 1
ATOM 762 N N . PHE A 1 97 ? 7.984 8.660 -9.289 1.00 44.19 97 PHE A N 1
ATOM 763 C CA . PHE A 1 97 ? 8.636 8.203 -8.044 1.00 44.19 97 PHE A CA 1
ATOM 764 C C . PHE A 1 97 ? 10.127 8.564 -8.024 1.00 44.19 97 PHE A C 1
ATOM 766 O O . PHE A 1 97 ? 10.979 7.805 -8.483 1.00 44.19 97 PHE A O 1
ATOM 773 N N . HIS A 1 98 ? 10.459 9.742 -7.483 1.00 40.12 98 HIS A N 1
ATOM 774 C CA . HIS A 1 98 ? 11.828 10.035 -7.058 1.00 40.12 98 HIS A CA 1
ATOM 775 C C . HIS A 1 98 ? 12.037 9.442 -5.659 1.00 40.12 98 HIS A C 1
ATOM 777 O O . HIS A 1 98 ? 11.467 9.886 -4.666 1.00 40.12 98 HIS A O 1
ATOM 783 N N . GLN A 1 99 ? 12.834 8.384 -5.615 1.00 43.53 99 GLN A N 1
ATOM 784 C CA . GLN A 1 99 ? 13.170 7.573 -4.452 1.00 43.53 99 GLN A CA 1
ATOM 785 C C . GLN A 1 99 ? 13.840 8.421 -3.346 1.00 43.53 99 GLN A C 1
ATOM 787 O O . GLN A 1 99 ? 14.983 8.847 -3.524 1.00 43.53 99 GLN A O 1
ATOM 792 N N . ARG A 1 100 ? 13.145 8.658 -2.216 1.00 37.50 100 ARG A N 1
ATOM 793 C CA . ARG A 1 100 ? 13.652 8.568 -0.817 1.00 37.50 100 ARG A CA 1
ATOM 794 C C . ARG A 1 100 ? 12.767 9.304 0.208 1.00 37.50 100 ARG A C 1
ATOM 796 O O . ARG A 1 100 ? 12.892 10.514 0.348 1.00 37.50 100 ARG A O 1
ATOM 803 N N . GLN A 1 101 ? 12.025 8.547 1.022 1.00 29.31 101 GLN A N 1
ATOM 804 C CA . GLN A 1 101 ? 12.042 8.576 2.501 1.00 29.31 101 GLN A CA 1
ATOM 805 C C . GLN A 1 101 ? 11.439 7.251 3.025 1.00 29.31 101 GLN A C 1
ATOM 807 O O . GLN A 1 101 ? 10.608 6.662 2.333 1.00 29.31 101 GLN A O 1
ATOM 812 N N . PRO A 1 102 ? 11.845 6.754 4.209 1.00 39.25 102 PRO A N 1
ATOM 813 C CA . PRO A 1 102 ? 11.283 5.548 4.795 1.00 39.25 102 PRO A CA 1
ATOM 814 C C . PRO A 1 102 ? 9.884 5.830 5.367 1.00 39.25 102 PRO A C 1
ATOM 816 O O . PRO A 1 102 ? 9.712 6.723 6.193 1.00 39.25 102 PRO A O 1
ATOM 819 N N . GLN A 1 103 ? 8.910 5.029 4.930 1.00 40.62 103 GLN A N 1
ATOM 820 C CA . GLN A 1 103 ? 7.741 4.595 5.706 1.00 40.62 103 GLN A CA 1
ATOM 821 C C . GLN A 1 103 ? 6.962 5.695 6.457 1.00 40.62 103 GLN A C 1
ATOM 823 O O . GLN A 1 103 ? 6.842 5.643 7.679 1.00 40.62 103 GLN A O 1
ATOM 828 N N . ARG A 1 104 ? 6.405 6.690 5.751 1.00 39.31 104 ARG A N 1
ATOM 829 C CA . ARG A 1 104 ? 5.328 7.552 6.284 1.00 39.31 104 ARG A CA 1
ATOM 830 C C . ARG A 1 104 ? 4.388 8.004 5.172 1.00 39.31 104 ARG A C 1
ATOM 832 O O . ARG A 1 104 ? 4.437 9.154 4.747 1.00 39.31 104 ARG A O 1
ATOM 839 N N . THR A 1 105 ? 3.515 7.108 4.729 1.00 43.03 105 THR A N 1
ATOM 840 C CA . THR A 1 105 ? 2.330 7.508 3.966 1.00 43.03 105 THR A CA 1
ATOM 841 C C . THR A 1 105 ? 1.123 7.365 4.880 1.00 43.03 105 THR A C 1
ATOM 843 O O . THR A 1 105 ? 0.703 6.253 5.187 1.00 43.03 105 THR A O 1
ATOM 846 N N . VAL A 1 106 ? 0.604 8.493 5.364 1.00 38.44 106 VAL A N 1
ATOM 847 C CA . VAL A 1 106 ? -0.676 8.544 6.078 1.00 38.44 106 VAL A CA 1
ATOM 848 C C . VAL A 1 106 ? -1.761 8.718 5.024 1.00 38.44 106 VAL A C 1
ATOM 850 O O . VAL A 1 106 ? -1.783 9.723 4.315 1.00 38.44 106 VAL A O 1
ATOM 853 N N . TYR A 1 107 ? -2.646 7.735 4.897 1.00 44.94 107 TYR A N 1
ATOM 854 C CA . TYR A 1 107 ? -3.818 7.858 4.040 1.00 44.94 107 TYR A CA 1
ATOM 855 C C . TYR A 1 107 ? -4.991 8.377 4.874 1.00 44.94 107 TYR A C 1
ATOM 857 O O . TYR A 1 107 ? -5.556 7.644 5.682 1.00 44.94 107 TYR A O 1
ATOM 865 N N . ASN A 1 108 ? -5.384 9.632 4.654 1.00 36.91 108 ASN A N 1
ATOM 866 C CA . ASN A 1 108 ? -6.643 10.161 5.173 1.00 36.91 108 ASN A CA 1
ATOM 867 C C . ASN A 1 108 ? -7.792 9.611 4.316 1.00 36.91 108 ASN A C 1
ATOM 869 O O . ASN A 1 108 ? -8.110 10.156 3.260 1.00 36.91 108 ASN A O 1
ATOM 873 N N . VAL A 1 109 ? -8.398 8.500 4.741 1.00 45.91 109 VAL A N 1
ATOM 874 C CA . VAL A 1 109 ? -9.569 7.922 4.064 1.00 45.91 109 VAL A CA 1
ATOM 875 C C . VAL A 1 109 ? -10.837 8.361 4.792 1.00 45.91 109 VAL A C 1
ATOM 877 O O . VAL A 1 109 ? -11.085 7.946 5.923 1.00 45.91 109 VAL A O 1
ATOM 880 N N . ALA A 1 110 ? -11.662 9.176 4.134 1.00 32.22 110 ALA A N 1
ATOM 881 C CA . ALA A 1 110 ? -13.013 9.494 4.588 1.00 32.22 110 ALA A CA 1
ATOM 882 C C . ALA A 1 110 ? -14.018 8.561 3.897 1.00 32.22 110 ALA A C 1
ATOM 884 O O . ALA A 1 110 ? -14.197 8.624 2.681 1.00 32.22 110 ALA A O 1
ATOM 885 N N . ILE A 1 111 ? -14.690 7.698 4.664 1.00 40.03 111 ILE A N 1
ATOM 886 C CA . ILE A 1 111 ? -15.791 6.870 4.151 1.00 40.03 111 ILE A CA 1
ATOM 887 C C . ILE A 1 111 ? -17.109 7.586 4.452 1.00 40.03 111 ILE A C 1
ATOM 889 O O . ILE A 1 111 ? -17.576 7.601 5.594 1.00 40.03 111 ILE A O 1
ATOM 893 N N . LEU A 1 112 ? -17.716 8.174 3.421 1.00 28.50 112 LEU A N 1
ATOM 894 C CA . LEU A 1 112 ? -19.074 8.705 3.505 1.00 28.50 112 LEU A CA 1
ATOM 895 C C . LEU A 1 112 ? -20.067 7.537 3.505 1.00 28.50 112 LEU A C 1
ATOM 897 O O . LEU A 1 112 ? -20.123 6.759 2.556 1.00 28.50 112 LEU A O 1
ATOM 901 N N . HIS A 1 113 ? -20.846 7.419 4.579 1.00 30.75 113 HIS A N 1
ATOM 902 C CA . HIS A 1 113 ? -22.011 6.539 4.627 1.00 30.75 113 HIS A CA 1
ATOM 903 C C . HIS A 1 113 ? -23.245 7.372 4.261 1.00 30.75 113 HIS A C 1
ATOM 905 O O . HIS A 1 113 ? -23.510 8.371 4.932 1.00 30.75 113 HIS A O 1
ATOM 911 N N . TYR A 1 114 ? -23.956 6.974 3.204 1.00 35.62 114 TYR A N 1
ATOM 912 C CA . TYR A 1 114 ? -25.229 7.570 2.779 1.00 35.62 114 TYR A CA 1
ATOM 913 C C . TYR A 1 114 ? -26.419 6.870 3.439 1.00 35.62 114 TYR A C 1
ATOM 915 O O . TYR A 1 114 ? -26.330 5.637 3.647 1.00 35.62 114 TYR A O 1
#

Organism: Rubus argutus (NCBI:txid59490)

Radius of gyration: 18.11 Å; chains: 1; bounding box: 43×41×42 Å

InterPro domains:
  IPR004265 Dirigent protein [PF03018] (31-93)
  IPR004265 Dirigent protein [PTHR21495] (23-93)

Foldseek 3Di:
DDDPDPVVVVVVVVVVVVVVVPDPPPDWPWDWDWWFWDQACDDPPHFKDWPDFADPDPQRAFTKMWGKTFIAPDQDPPHDADVVTIDTDMDGGHRDDPDDDPGDDTDGDTDTDD